Protein AF-R1ERJ3-F1 (afdb_monomer_lite)

Structure (mmCIF, N/CA/C/O backbone):
data_AF-R1ERJ3-F1
#
_entry.id   AF-R1ERJ3-F1
#
loop_
_atom_site.group_PDB
_atom_site.id
_atom_si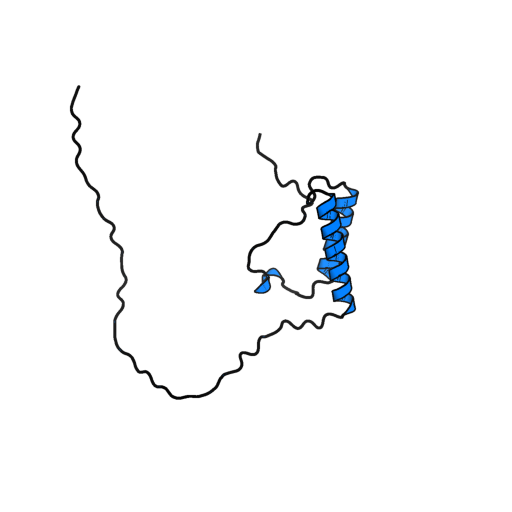te.type_symbol
_atom_site.label_atom_id
_atom_site.label_alt_id
_atom_site.label_comp_id
_atom_site.label_asym_id
_atom_site.label_entity_id
_atom_site.label_seq_id
_atom_site.pdbx_PDB_ins_code
_atom_site.Cartn_x
_atom_site.Cartn_y
_atom_site.Cartn_z
_atom_site.occupancy
_atom_site.B_iso_or_equiv
_atom_site.auth_seq_id
_atom_site.auth_comp_id
_atom_site.auth_asym_id
_atom_site.auth_atom_id
_atom_site.pdbx_PDB_model_num
ATOM 1 N N . MET A 1 1 ? -64.313 -27.089 -11.295 1.00 47.06 1 MET A N 1
ATOM 2 C CA . MET A 1 1 ? -63.741 -28.435 -11.473 1.00 47.06 1 MET A CA 1
ATOM 3 C C . MET A 1 1 ? -63.784 -28.687 -12.955 1.00 47.06 1 MET A C 1
ATOM 5 O O . MET A 1 1 ? -64.798 -29.157 -13.438 1.00 47.06 1 MET A O 1
ATOM 9 N N . GLU A 1 2 ? -62.765 -28.202 -13.655 1.00 42.88 2 GLU A N 1
ATOM 10 C CA . GLU A 1 2 ? -62.652 -28.282 -15.110 1.00 42.88 2 GLU A CA 1
ATOM 11 C C . GLU A 1 2 ? -61.165 -28.441 -15.441 1.00 42.88 2 GLU A C 1
ATOM 13 O O . GLU A 1 2 ? -60.299 -27.894 -14.754 1.00 42.88 2 GLU A O 1
ATOM 18 N N . ASP A 1 3 ? -60.931 -29.316 -16.405 1.00 43.25 3 ASP A N 1
ATOM 19 C CA . ASP A 1 3 ? -59.790 -30.200 -16.574 1.00 43.25 3 ASP A CA 1
ATOM 20 C C . ASP A 1 3 ? -58.428 -29.564 -16.879 1.00 43.25 3 ASP A C 1
ATOM 22 O O . ASP A 1 3 ? -58.279 -28.588 -17.612 1.00 43.25 3 ASP A O 1
ATOM 26 N N . VAL A 1 4 ? -57.404 -30.245 -16.360 1.00 47.03 4 VAL A N 1
ATOM 27 C CA . VAL A 1 4 ? -56.005 -30.147 -16.771 1.00 47.03 4 VAL A CA 1
ATOM 28 C C . VAL A 1 4 ? -55.866 -30.800 -18.147 1.00 47.03 4 VAL A C 1
ATOM 30 O O . VAL A 1 4 ? -56.091 -32.000 -18.285 1.00 47.03 4 VAL A O 1
ATOM 33 N N . SER A 1 5 ? -55.426 -30.042 -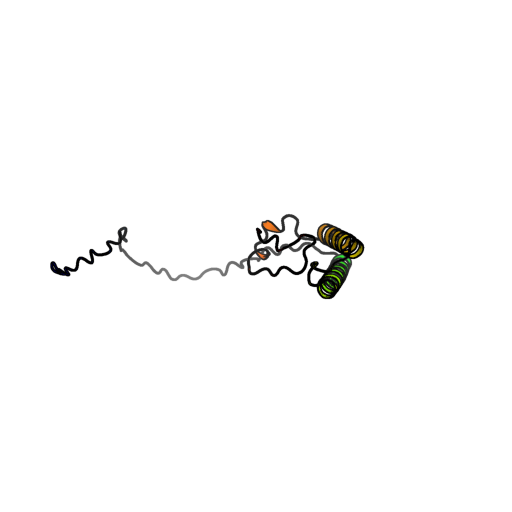19.153 1.00 51.56 5 SER A N 1
ATOM 34 C CA . SER A 1 5 ? -54.890 -30.606 -20.395 1.00 51.56 5 SER A CA 1
ATOM 35 C C . SER A 1 5 ? -53.456 -30.126 -20.585 1.00 51.56 5 SER A C 1
ATOM 37 O O . SER A 1 5 ? -53.180 -28.970 -20.901 1.00 51.56 5 SER A O 1
ATOM 39 N N . LEU A 1 6 ? -52.548 -31.054 -20.299 1.00 45.50 6 LEU A N 1
ATOM 40 C CA . LEU A 1 6 ? -51.114 -30.988 -20.507 1.00 45.50 6 LEU A CA 1
ATOM 41 C C . LEU A 1 6 ? -50.853 -31.270 -21.992 1.00 45.50 6 LEU A C 1
ATOM 43 O O . LEU A 1 6 ? -51.177 -32.351 -22.484 1.00 45.50 6 LEU A O 1
ATOM 47 N N . THR A 1 7 ? -50.292 -30.318 -22.729 1.00 53.84 7 THR A N 1
ATOM 48 C CA . THR A 1 7 ? -49.716 -30.610 -24.047 1.00 53.84 7 THR A CA 1
ATOM 49 C C . THR A 1 7 ? -48.441 -29.806 -24.233 1.00 53.84 7 THR A C 1
ATOM 51 O O . THR A 1 7 ? -48.457 -28.596 -24.449 1.00 53.84 7 THR A O 1
ATOM 54 N N . ASP A 1 8 ? -47.341 -30.543 -24.108 1.00 45.31 8 ASP A N 1
ATOM 55 C CA . ASP A 1 8 ? -46.004 -30.277 -24.613 1.00 45.31 8 ASP A CA 1
ATOM 56 C C . ASP A 1 8 ? -45.961 -29.408 -25.871 1.00 45.31 8 ASP A C 1
ATOM 58 O O . ASP A 1 8 ? -46.512 -29.755 -26.921 1.00 45.31 8 ASP A O 1
ATOM 62 N N . LYS A 1 9 ? -45.179 -28.328 -25.805 1.00 47.38 9 LYS A N 1
ATOM 63 C CA . LYS A 1 9 ? -44.540 -27.774 -26.999 1.00 47.38 9 LYS A CA 1
ATOM 64 C C . LYS A 1 9 ? -43.217 -27.096 -26.650 1.00 47.38 9 LYS A C 1
ATOM 66 O O . LYS A 1 9 ? -43.080 -25.879 -26.661 1.00 47.38 9 LYS A O 1
ATOM 71 N N . ILE A 1 10 ? -42.226 -27.931 -26.355 1.00 44.06 10 ILE A N 1
ATOM 72 C CA . ILE A 1 10 ? -4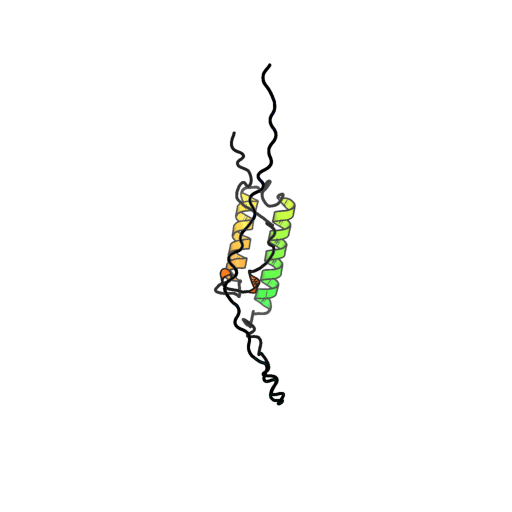0.806 -27.608 -26.520 1.00 44.06 10 ILE A CA 1
ATOM 73 C C . ILE A 1 10 ? -40.551 -27.358 -28.012 1.00 44.06 10 ILE A C 1
ATOM 75 O O . ILE A 1 10 ? -40.454 -28.292 -28.804 1.00 44.06 10 ILE A O 1
ATOM 79 N N . ALA A 1 11 ? -40.511 -26.087 -28.413 1.00 42.47 11 ALA A N 1
ATOM 80 C CA . ALA A 1 11 ? -40.081 -25.686 -29.747 1.00 42.47 11 ALA A CA 1
ATOM 81 C C . ALA A 1 11 ? -38.604 -25.289 -29.692 1.00 42.47 11 ALA A C 1
ATOM 83 O O . ALA A 1 11 ? -38.186 -24.447 -28.898 1.00 42.47 11 ALA A O 1
ATOM 84 N N . ALA A 1 12 ? -37.838 -25.999 -30.509 1.00 40.03 12 ALA A N 1
ATOM 85 C CA . ALA A 1 12 ? -36.401 -26.111 -30.484 1.00 40.03 12 ALA A CA 1
ATOM 86 C C . ALA A 1 12 ? -35.654 -24.842 -30.916 1.00 40.03 12 ALA A C 1
ATOM 88 O O . ALA A 1 12 ? -36.107 -24.061 -31.751 1.00 40.03 12 ALA A O 1
ATOM 89 N N . THR A 1 13 ? -34.457 -24.738 -30.344 1.00 42.03 13 THR A N 1
ATOM 90 C CA . THR A 1 13 ? -33.289 -24.000 -30.818 1.00 42.03 13 THR A CA 1
ATOM 91 C C . THR A 1 13 ? -33.078 -24.134 -32.331 1.00 42.03 13 THR A C 1
ATOM 93 O O . THR A 1 13 ? -33.101 -25.238 -32.875 1.00 42.03 13 THR A O 1
ATOM 96 N N . THR A 1 14 ? -32.821 -23.014 -33.006 1.00 46.19 14 THR A N 1
ATOM 97 C CA . THR A 1 14 ? -32.178 -23.007 -34.325 1.00 46.19 14 THR A CA 1
ATOM 98 C C . THR A 1 14 ? -31.052 -21.986 -34.316 1.00 46.19 14 THR A C 1
ATOM 100 O O . THR A 1 14 ? -31.250 -20.792 -34.543 1.00 46.19 14 THR A O 1
ATOM 103 N N . ASP A 1 15 ? -29.882 -22.526 -33.992 1.00 39.19 15 ASP A N 1
ATOM 104 C CA . ASP A 1 15 ? -28.539 -22.046 -34.280 1.00 39.19 15 ASP A CA 1
ATOM 105 C C . ASP A 1 15 ? -28.406 -21.673 -35.767 1.00 39.19 15 ASP A C 1
ATOM 107 O O . ASP A 1 15 ? -28.727 -22.461 -36.658 1.00 39.19 15 ASP A O 1
ATOM 111 N N . SER A 1 16 ? -27.984 -20.438 -36.041 1.00 41.06 16 SER A N 1
ATOM 112 C CA . SER A 1 16 ? -27.707 -19.969 -37.397 1.00 41.06 16 SER A CA 1
ATOM 113 C C . SER A 1 16 ? -26.203 -20.077 -37.644 1.00 41.06 16 SER A C 1
ATOM 115 O O . SER A 1 16 ? -25.459 -19.101 -37.539 1.00 41.06 16 SER A O 1
ATOM 117 N N . ALA A 1 17 ? -25.760 -21.299 -37.941 1.00 44.00 17 ALA A N 1
ATOM 118 C CA . ALA A 1 17 ? -24.411 -21.604 -38.391 1.00 44.00 17 ALA A CA 1
ATOM 119 C C . ALA A 1 17 ? -24.137 -20.926 -39.745 1.00 44.00 17 ALA A C 1
ATOM 121 O O . ALA A 1 17 ? -24.706 -21.284 -40.780 1.00 44.00 17 ALA A O 1
ATOM 122 N N . LYS A 1 18 ? -23.238 -19.936 -39.754 1.00 49.66 18 LYS A N 1
ATOM 123 C CA . LYS A 1 18 ? -22.657 -19.415 -40.994 1.00 49.66 18 LYS A CA 1
ATOM 124 C C . LYS A 1 18 ? -21.620 -20.407 -41.517 1.00 49.66 18 LYS A C 1
ATOM 126 O O . LYS A 1 18 ? -20.568 -20.595 -40.921 1.00 49.66 18 LYS A O 1
ATOM 131 N N . SER A 1 19 ? -21.993 -21.013 -42.640 1.00 38.34 19 SER A N 1
ATOM 132 C CA . SER A 1 19 ? -21.195 -21.654 -43.688 1.00 38.34 19 SER A CA 1
ATOM 133 C C . SER A 1 19 ? -19.670 -21.515 -43.550 1.00 38.34 19 SER A C 1
ATOM 135 O O . SER A 1 19 ? -19.103 -20.478 -43.890 1.00 38.34 19 SER A O 1
ATOM 137 N N . PHE A 1 20 ? -19.010 -22.597 -43.136 1.00 39.75 20 PHE A N 1
ATOM 138 C CA . PHE A 1 20 ? -17.590 -22.829 -43.392 1.00 39.75 20 PHE A CA 1
ATOM 139 C C . PHE A 1 20 ? -17.471 -23.562 -44.730 1.00 39.75 20 PHE A C 1
ATOM 141 O O . PHE A 1 20 ? -17.909 -24.704 -44.852 1.00 39.75 20 PHE A O 1
ATOM 148 N N . SER A 1 21 ? -16.928 -22.885 -45.742 1.00 48.88 21 SER A N 1
ATOM 149 C CA . SER A 1 21 ? -16.471 -23.547 -46.963 1.00 48.88 21 SER A CA 1
ATOM 150 C C . SER A 1 21 ? -15.074 -24.118 -46.728 1.00 48.88 21 SER A C 1
ATOM 152 O O . SER A 1 21 ? -14.145 -23.398 -46.372 1.00 48.88 21 SER A O 1
ATOM 154 N N . ASP A 1 22 ? -15.006 -25.430 -46.904 1.00 42.28 22 ASP A N 1
ATOM 155 C CA . ASP A 1 22 ? -13.853 -26.319 -46.999 1.00 42.28 22 ASP A CA 1
ATOM 156 C C . ASP A 1 22 ? -13.123 -26.119 -48.341 1.00 42.28 22 ASP A C 1
ATOM 158 O O . ASP A 1 22 ? -13.817 -26.026 -49.351 1.00 42.28 22 ASP A O 1
ATOM 162 N N . GLU A 1 23 ? -11.783 -25.982 -48.338 1.00 46.78 23 GLU A N 1
ATOM 163 C CA . GLU A 1 23 ? -10.801 -26.698 -49.202 1.00 46.78 23 GLU A CA 1
ATOM 164 C C . GLU A 1 23 ? -9.358 -26.114 -49.061 1.00 46.78 23 GLU A C 1
ATOM 166 O O . GLU A 1 23 ? -9.195 -25.015 -48.528 1.00 46.78 23 GLU A O 1
ATOM 171 N N . PRO A 1 24 ? -8.277 -26.802 -49.499 1.00 47.97 24 PRO A N 1
ATOM 172 C CA . PRO A 1 24 ? -7.547 -27.796 -48.721 1.00 47.97 24 PRO A CA 1
ATOM 173 C C . PRO A 1 24 ? -6.099 -27.384 -48.379 1.00 47.97 24 PRO A C 1
ATOM 175 O O . PRO A 1 24 ? -5.513 -26.448 -48.921 1.00 47.97 24 PRO A O 1
ATOM 178 N N . ALA A 1 25 ? -5.513 -28.166 -47.473 1.00 51.12 25 ALA A N 1
ATOM 179 C CA . ALA A 1 25 ? -4.149 -28.067 -46.977 1.00 51.12 25 ALA A CA 1
ATOM 180 C C . ALA A 1 25 ? -3.067 -28.086 -48.075 1.00 51.12 25 ALA A C 1
ATOM 182 O O . ALA A 1 25 ? -2.946 -29.051 -48.829 1.00 51.12 25 ALA A O 1
ATOM 183 N N . VAL A 1 26 ? -2.184 -27.086 -48.037 1.00 50.19 26 VAL A N 1
ATOM 184 C CA . VAL A 1 26 ? -0.796 -27.209 -48.497 1.00 50.19 26 VAL A CA 1
ATOM 185 C C . VAL A 1 26 ? 0.121 -26.947 -47.303 1.00 50.19 26 VAL A C 1
ATOM 187 O O . VAL A 1 26 ? 0.344 -25.815 -46.885 1.00 50.19 26 VAL A O 1
ATOM 190 N N . ILE A 1 27 ? 0.589 -28.035 -46.694 1.00 51.25 27 ILE A N 1
ATOM 191 C CA . ILE A 1 27 ? 1.694 -28.020 -45.737 1.00 51.25 27 ILE A CA 1
ATOM 192 C C . ILE A 1 27 ? 3.000 -27.978 -46.529 1.00 51.25 27 ILE A C 1
ATOM 194 O O . ILE A 1 27 ? 3.553 -29.020 -46.871 1.00 51.25 27 ILE A O 1
ATOM 198 N N . ASP A 1 28 ? 3.485 -26.779 -46.839 1.00 45.69 28 ASP A N 1
ATOM 199 C CA . ASP A 1 28 ? 4.875 -26.624 -47.259 1.00 45.69 28 ASP A CA 1
ATOM 200 C C . ASP A 1 28 ? 5.727 -26.458 -45.998 1.00 45.69 28 ASP A C 1
ATOM 202 O O . ASP A 1 28 ? 5.743 -25.418 -45.336 1.00 45.69 28 ASP A O 1
ATOM 206 N N . ALA A 1 29 ? 6.324 -27.574 -45.591 1.00 51.91 29 ALA A N 1
ATOM 207 C CA . ALA A 1 29 ? 7.342 -27.620 -44.568 1.00 51.91 29 ALA A CA 1
ATOM 208 C C . ALA A 1 29 ? 8.667 -27.209 -45.211 1.00 51.91 29 ALA A C 1
ATOM 210 O O . ALA A 1 29 ? 9.361 -28.056 -45.767 1.00 51.91 29 ALA A O 1
ATOM 211 N N . ASP A 1 30 ? 9.034 -25.936 -45.082 1.00 44.81 30 ASP A N 1
ATOM 212 C CA . ASP A 1 30 ? 10.430 -25.543 -45.211 1.00 44.81 30 ASP A CA 1
ATOM 213 C C . ASP A 1 30 ? 10.840 -24.595 -44.087 1.00 44.81 30 ASP A C 1
ATOM 215 O O . ASP A 1 30 ? 10.157 -23.640 -43.711 1.00 44.81 30 ASP A O 1
ATOM 219 N N . ALA A 1 31 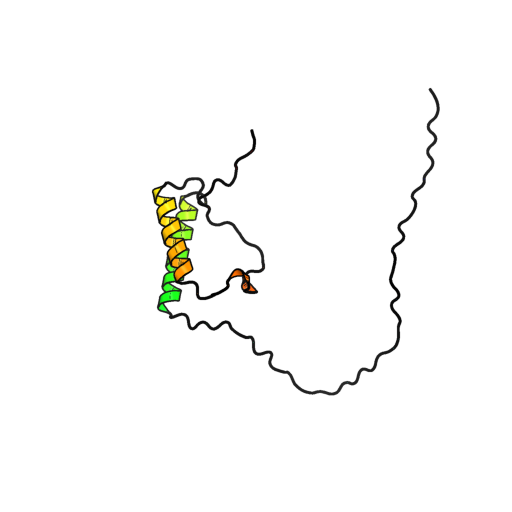? 11.954 -24.968 -43.481 1.00 49.06 31 ALA A N 1
ATOM 220 C CA . ALA A 1 31 ? 12.522 -24.377 -42.299 1.00 49.06 31 ALA A CA 1
ATOM 221 C C . ALA A 1 31 ? 13.151 -23.020 -42.615 1.00 49.06 31 ALA A C 1
ATOM 223 O O . ALA A 1 31 ? 14.085 -22.961 -43.404 1.00 49.06 31 ALA A O 1
ATOM 224 N N . ALA A 1 32 ? 12.768 -21.962 -41.900 1.00 42.00 32 ALA A N 1
ATOM 225 C CA . ALA A 1 32 ? 13.696 -20.871 -41.613 1.00 42.00 32 ALA A CA 1
ATOM 226 C C . ALA A 1 32 ? 13.186 -19.935 -40.514 1.00 42.00 32 ALA A C 1
ATOM 228 O O . ALA A 1 32 ? 12.127 -19.328 -40.613 1.00 42.00 32 ALA A O 1
ATOM 229 N N . THR A 1 33 ? 14.075 -19.737 -39.544 1.00 44.03 33 THR A N 1
ATOM 230 C CA . THR A 1 33 ? 14.164 -18.589 -38.645 1.00 44.03 33 THR A CA 1
ATOM 231 C C . THR A 1 33 ? 13.175 -18.553 -37.477 1.00 44.03 33 THR A C 1
ATOM 233 O O . THR A 1 33 ? 12.048 -18.072 -37.538 1.00 44.03 33 THR A O 1
ATOM 236 N N . VAL A 1 34 ? 13.690 -19.002 -36.332 1.00 50.09 34 VAL A N 1
ATOM 237 C CA . VAL A 1 34 ? 13.337 -18.436 -35.032 1.00 50.09 34 VAL A CA 1
ATOM 238 C C . VAL A 1 34 ? 13.671 -16.944 -35.082 1.00 50.09 34 VAL A C 1
ATOM 240 O O . VAL A 1 34 ? 14.813 -16.533 -34.895 1.00 50.09 34 VAL A O 1
ATOM 243 N N . ALA A 1 35 ? 12.688 -16.124 -35.445 1.00 45.84 35 ALA A N 1
ATOM 244 C CA . ALA A 1 35 ? 12.744 -14.710 -35.138 1.00 45.84 35 ALA A CA 1
ATOM 245 C C . ALA A 1 35 ? 12.574 -14.614 -33.624 1.00 45.84 35 ALA A C 1
ATOM 247 O O . ALA A 1 35 ? 11.486 -14.831 -33.091 1.00 45.84 35 ALA A O 1
ATOM 248 N N . ASP A 1 36 ? 13.703 -14.402 -32.958 1.00 52.72 36 ASP A N 1
ATOM 249 C CA . ASP A 1 36 ? 13.805 -13.948 -31.583 1.00 52.72 36 ASP A CA 1
ATOM 250 C C . ASP A 1 36 ? 12.767 -12.832 -31.386 1.00 52.72 36 ASP A C 1
ATOM 252 O O . ASP A 1 36 ? 12.901 -11.731 -31.924 1.00 52.72 36 ASP A O 1
ATOM 256 N N . VAL A 1 37 ? 11.655 -13.151 -30.716 1.00 49.66 37 VAL A N 1
ATOM 257 C CA . VAL A 1 37 ? 10.731 -12.130 -30.228 1.00 49.66 37 VAL A CA 1
ATOM 258 C C . VAL A 1 37 ? 11.464 -11.482 -29.074 1.00 49.66 37 VAL A C 1
ATOM 260 O O . VAL A 1 37 ? 11.385 -11.918 -27.924 1.00 49.66 37 VAL A O 1
ATOM 263 N N . GLU A 1 38 ? 12.235 -10.461 -29.427 1.00 49.06 38 GLU A N 1
ATOM 264 C CA . GLU A 1 38 ? 12.795 -9.515 -28.492 1.00 49.06 38 GLU A CA 1
ATOM 265 C C . GLU A 1 38 ? 11.612 -8.928 -27.715 1.00 49.06 38 GLU A C 1
ATOM 267 O O . GLU A 1 38 ? 10.815 -8.133 -28.215 1.00 49.06 38 GLU A O 1
ATOM 272 N N . LYS A 1 39 ? 11.441 -9.419 -26.488 1.00 52.38 39 LYS A N 1
ATOM 273 C CA . LYS A 1 39 ? 10.577 -8.829 -25.474 1.00 52.38 39 LYS A CA 1
ATOM 274 C C . LYS A 1 39 ? 10.952 -7.346 -25.393 1.00 52.38 39 LYS A C 1
ATOM 276 O O . LYS A 1 39 ? 12.071 -7.071 -24.954 1.00 52.38 39 LYS A O 1
ATOM 281 N N . PRO A 1 40 ? 10.068 -6.383 -25.720 1.00 47.47 40 PRO A N 1
ATOM 282 C CA . PRO A 1 40 ? 10.337 -5.011 -25.353 1.00 47.47 40 PRO A CA 1
ATOM 283 C C . PRO A 1 40 ? 10.108 -4.949 -23.846 1.00 47.47 40 PRO A C 1
ATOM 285 O O . PRO A 1 40 ? 8.996 -4.779 -23.349 1.00 47.47 40 PRO A O 1
ATOM 288 N N . GLY A 1 41 ? 11.182 -5.199 -23.100 1.00 43.09 41 GLY A N 1
ATOM 289 C CA . GLY A 1 41 ? 11.263 -4.793 -21.718 1.00 43.09 41 GLY A CA 1
ATOM 290 C C . GLY A 1 41 ? 11.016 -3.294 -21.694 1.00 43.09 41 GLY A C 1
ATOM 291 O O . GLY A 1 41 ? 11.749 -2.530 -22.321 1.00 43.09 41 GLY A O 1
ATOM 292 N N . ALA A 1 42 ? 9.988 -2.872 -20.965 1.00 51.66 42 ALA A N 1
ATOM 293 C CA . ALA A 1 42 ? 9.954 -1.539 -20.394 1.00 51.66 42 ALA A CA 1
ATOM 294 C C . ALA A 1 42 ? 11.111 -1.456 -19.385 1.00 51.66 42 ALA A C 1
ATOM 296 O O . ALA A 1 42 ? 10.925 -1.551 -18.177 1.00 51.66 42 ALA A O 1
ATOM 297 N N . THR A 1 43 ? 12.339 -1.384 -19.892 1.00 46.03 43 THR A N 1
ATOM 298 C CA . THR A 1 43 ? 13.537 -1.190 -19.091 1.00 46.03 43 THR A CA 1
ATOM 299 C C . THR A 1 43 ? 13.622 0.303 -18.823 1.00 46.03 43 THR A C 1
ATOM 301 O O . THR A 1 43 ? 14.414 1.021 -19.427 1.00 46.03 43 THR A O 1
ATOM 304 N N . SER A 1 44 ? 12.767 0.804 -17.932 1.00 57.88 44 SER A N 1
ATOM 305 C CA . SER A 1 44 ? 13.142 2.003 -17.200 1.00 57.88 44 SER A CA 1
ATOM 306 C C . SER A 1 44 ? 14.339 1.596 -16.351 1.00 57.88 44 SER A C 1
ATOM 308 O O . SER A 1 44 ? 14.225 0.702 -15.509 1.00 57.88 44 SER A O 1
ATOM 310 N N . VAL A 1 45 ? 15.492 2.203 -16.601 1.00 53.81 45 VAL A N 1
ATOM 311 C CA . VAL A 1 45 ? 16.633 2.142 -15.689 1.00 53.81 45 VAL A CA 1
ATOM 312 C C . VAL A 1 45 ? 16.173 2.822 -14.400 1.00 53.81 45 VAL A C 1
ATOM 314 O O . VAL A 1 45 ? 16.288 4.034 -14.257 1.00 53.81 45 VAL A O 1
ATOM 317 N N . GLY A 1 46 ? 15.523 2.063 -13.518 1.00 57.59 46 GLY A N 1
ATOM 318 C CA . GLY A 1 46 ? 15.234 2.507 -12.169 1.00 57.59 46 GLY A CA 1
ATOM 319 C C . GLY A 1 46 ? 16.574 2.654 -11.477 1.00 57.59 46 GLY A C 1
ATOM 320 O O . GLY A 1 46 ? 17.337 1.688 -11.419 1.00 57.59 46 GLY A O 1
ATOM 321 N N . ASP A 1 47 ? 16.886 3.860 -11.014 1.00 65.94 47 ASP A N 1
ATOM 322 C CA . ASP A 1 47 ? 17.990 4.031 -10.083 1.00 65.94 47 ASP A CA 1
ATOM 323 C C . ASP A 1 47 ? 17.769 3.052 -8.923 1.00 65.94 47 ASP A C 1
ATOM 325 O O . ASP A 1 47 ? 16.657 2.953 -8.394 1.00 65.94 47 ASP A O 1
ATOM 329 N N . SER A 1 48 ? 18.791 2.270 -8.568 1.00 76.00 48 SER A N 1
ATOM 330 C CA . SER A 1 48 ? 18.645 1.236 -7.536 1.00 76.00 48 SER A CA 1
ATOM 331 C C . SER A 1 48 ? 18.163 1.824 -6.202 1.00 76.00 48 SER A C 1
ATOM 333 O O . SER A 1 48 ? 17.491 1.129 -5.442 1.00 76.00 48 SER A O 1
ATOM 335 N N . GLY A 1 49 ? 18.428 3.113 -5.948 1.00 86.06 49 GLY A N 1
ATOM 336 C CA . GLY A 1 49 ? 17.900 3.831 -4.792 1.00 86.06 49 GLY A CA 1
ATOM 337 C C . GLY A 1 49 ? 16.387 4.060 -4.844 1.00 86.06 49 GLY A C 1
ATOM 338 O O . GLY A 1 49 ? 15.714 3.925 -3.822 1.00 86.06 49 GLY A O 1
ATOM 339 N N . ASP A 1 50 ? 15.818 4.341 -6.018 1.00 91.12 50 ASP A N 1
ATOM 340 C CA . ASP A 1 50 ? 14.371 4.535 -6.174 1.00 91.12 50 ASP A CA 1
ATOM 341 C C . ASP A 1 50 ? 13.598 3.225 -5.989 1.00 91.12 50 ASP A C 1
ATOM 343 O O . ASP A 1 50 ? 12.477 3.226 -5.478 1.00 91.12 50 ASP A O 1
ATOM 347 N N . GLU A 1 51 ? 14.184 2.092 -6.381 1.00 92.25 51 GLU A N 1
ATOM 348 C CA . GLU A 1 51 ? 13.579 0.775 -6.167 1.00 92.25 51 GLU A CA 1
ATOM 349 C C . GLU A 1 51 ? 13.522 0.395 -4.688 1.00 92.25 51 GLU A C 1
ATOM 351 O O . GLU A 1 51 ? 12.456 0.018 -4.194 1.00 92.25 51 GLU A O 1
ATOM 356 N N . GLU A 1 52 ? 14.627 0.571 -3.964 1.00 94.38 52 GLU A N 1
ATOM 357 C CA . GLU A 1 52 ? 14.675 0.331 -2.522 1.00 94.38 52 GLU A CA 1
ATOM 358 C C . GLU A 1 52 ? 13.719 1.268 -1.770 1.00 94.38 52 GLU A C 1
ATOM 360 O O . GLU A 1 52 ? 12.965 0.835 -0.893 1.00 94.38 52 GLU A O 1
ATOM 365 N N . ARG A 1 53 ? 13.656 2.542 -2.177 1.00 95.62 53 ARG A N 1
ATOM 366 C CA . ARG A 1 53 ? 12.720 3.510 -1.601 1.00 95.62 53 ARG A CA 1
ATOM 367 C C . ARG A 1 53 ? 11.260 3.148 -1.875 1.00 95.62 53 ARG A C 1
ATOM 369 O O . ARG A 1 53 ? 10.447 3.223 -0.955 1.00 95.62 53 ARG A O 1
ATOM 376 N N . ARG A 1 54 ? 10.910 2.718 -3.095 1.00 95.62 54 ARG A N 1
ATOM 377 C CA . ARG A 1 54 ? 9.559 2.206 -3.398 1.00 95.62 54 ARG A CA 1
ATOM 378 C C . ARG A 1 54 ? 9.209 1.013 -2.516 1.00 95.62 54 ARG A C 1
ATOM 380 O O . ARG A 1 54 ? 8.109 0.975 -1.974 1.00 95.62 54 ARG A O 1
ATOM 387 N N . ALA A 1 55 ? 10.124 0.059 -2.349 1.00 95.94 55 ALA A N 1
ATOM 388 C CA . ALA A 1 55 ? 9.885 -1.123 -1.523 1.00 95.94 55 ALA A CA 1
ATOM 389 C C . ALA A 1 55 ? 9.620 -0.760 -0.050 1.00 95.94 55 ALA A C 1
ATOM 391 O O . ALA A 1 55 ? 8.704 -1.313 0.567 1.00 95.94 55 ALA A O 1
ATOM 392 N N . ALA A 1 56 ? 10.365 0.207 0.495 1.00 97.50 56 ALA A N 1
ATOM 393 C CA . ALA A 1 56 ? 10.134 0.728 1.841 1.00 97.50 56 ALA A CA 1
ATOM 394 C C . ALA A 1 56 ? 8.750 1.393 1.968 1.00 97.50 56 ALA A C 1
ATOM 396 O O . ALA A 1 56 ? 7.973 1.028 2.847 1.00 97.50 56 ALA A O 1
ATOM 397 N N . LEU A 1 57 ? 8.393 2.281 1.035 1.00 97.62 57 LEU A N 1
ATOM 398 C CA . LEU A 1 57 ? 7.096 2.970 1.033 1.00 97.62 57 LEU A CA 1
ATOM 399 C C . LEU A 1 57 ? 5.905 2.005 0.892 1.00 97.62 57 LEU A C 1
ATOM 401 O O . LEU A 1 57 ? 4.884 2.187 1.555 1.00 97.62 57 LEU A O 1
ATOM 405 N N . ILE A 1 58 ? 6.028 0.958 0.063 1.00 96.50 58 ILE A N 1
ATOM 406 C CA . ILE A 1 58 ? 5.014 -0.107 -0.044 1.00 96.50 58 ILE A CA 1
ATOM 407 C C . ILE A 1 58 ? 4.865 -0.822 1.301 1.00 96.50 58 ILE A C 1
ATOM 409 O O . ILE A 1 58 ? 3.745 -1.056 1.752 1.00 96.50 58 ILE A O 1
ATOM 413 N N . THR A 1 59 ? 5.980 -1.153 1.952 1.00 97.88 59 THR A N 1
ATOM 414 C CA . THR A 1 59 ? 5.972 -1.834 3.253 1.00 97.88 59 THR A CA 1
ATOM 415 C C . THR A 1 59 ? 5.278 -0.986 4.319 1.00 97.88 59 THR A C 1
ATOM 417 O O . THR A 1 59 ? 4.429 -1.501 5.047 1.00 97.88 59 THR A O 1
ATOM 420 N N . ASP A 1 60 ? 5.563 0.315 4.364 1.00 97.81 60 ASP A N 1
ATOM 421 C CA . ASP A 1 60 ? 4.933 1.249 5.300 1.00 97.81 60 ASP A CA 1
ATOM 422 C C . ASP A 1 60 ? 3.425 1.386 5.045 1.00 97.81 60 ASP A C 1
ATOM 424 O O . ASP A 1 60 ? 2.625 1.351 5.985 1.00 97.81 60 ASP A O 1
ATOM 428 N N . LEU A 1 61 ? 3.009 1.471 3.775 1.00 97.00 61 LEU A N 1
ATOM 429 C CA . LEU A 1 61 ? 1.593 1.524 3.408 1.00 97.00 61 LEU A CA 1
ATOM 430 C C . LEU A 1 61 ? 0.862 0.230 3.795 1.00 97.00 61 LEU A C 1
ATOM 432 O O . LEU A 1 61 ? -0.248 0.287 4.326 1.00 97.00 61 LEU A O 1
ATOM 436 N N . LEU A 1 62 ? 1.485 -0.933 3.577 1.00 97.25 62 LEU A N 1
ATOM 437 C CA . LEU A 1 62 ? 0.937 -2.232 3.977 1.00 97.25 62 LEU A CA 1
ATOM 438 C C . LEU A 1 62 ? 0.823 -2.364 5.500 1.00 97.25 62 LEU A C 1
ATOM 440 O O . LEU A 1 62 ? -0.180 -2.879 5.994 1.00 97.25 62 LEU A O 1
ATOM 444 N N . ALA A 1 63 ? 1.810 -1.874 6.252 1.00 97.31 63 ALA A N 1
ATOM 445 C CA . ALA A 1 63 ? 1.769 -1.865 7.711 1.00 97.31 63 ALA A CA 1
ATOM 446 C C . ALA A 1 63 ? 0.637 -0.969 8.239 1.00 97.31 63 ALA A C 1
ATOM 448 O O . ALA A 1 63 ? -0.127 -1.384 9.115 1.00 97.31 63 ALA A O 1
ATOM 449 N N . LEU A 1 64 ? 0.477 0.227 7.663 1.00 96.56 64 LEU A N 1
ATOM 450 C CA . LEU A 1 64 ? -0.624 1.135 7.985 1.00 96.56 64 LEU A CA 1
ATOM 451 C C . LEU A 1 64 ? -1.980 0.502 7.652 1.00 96.56 64 LEU A C 1
ATOM 453 O O . LEU A 1 64 ? -2.911 0.559 8.459 1.00 96.56 64 LEU A O 1
ATOM 457 N N . ALA A 1 65 ? -2.097 -0.155 6.498 1.00 95.44 65 ALA A N 1
ATOM 458 C CA . ALA A 1 65 ? -3.312 -0.856 6.098 1.00 95.44 65 ALA A CA 1
ATOM 459 C C . ALA A 1 65 ? -3.664 -2.006 7.054 1.00 95.44 65 ALA A C 1
ATOM 461 O O . ALA A 1 65 ? -4.822 -2.142 7.454 1.00 95.44 65 ALA A O 1
ATOM 462 N N . ALA A 1 66 ? -2.674 -2.797 7.477 1.00 95.38 66 ALA A N 1
ATOM 463 C CA . ALA A 1 66 ? -2.868 -3.869 8.448 1.00 95.38 66 ALA A CA 1
ATOM 464 C C . ALA A 1 66 ? -3.324 -3.334 9.817 1.00 95.38 66 ALA A C 1
ATOM 466 O O . ALA A 1 66 ? -4.219 -3.911 10.433 1.00 95.38 66 ALA A O 1
ATOM 467 N N . GLY A 1 67 ? -2.753 -2.213 10.271 1.00 94.88 67 GLY A N 1
ATOM 468 C CA . GLY A 1 67 ? -3.115 -1.577 11.541 1.00 94.88 67 GLY A CA 1
ATOM 469 C C . GLY A 1 67 ? -4.483 -0.887 11.543 1.00 94.88 67 GLY A C 1
ATOM 470 O O . GLY A 1 67 ? -5.084 -0.730 12.601 1.00 94.88 67 GLY A O 1
ATOM 471 N N . SER A 1 68 ? -4.993 -0.503 10.371 1.00 93.62 68 SER A N 1
ATOM 472 C CA . SER A 1 68 ? -6.233 0.272 10.215 1.00 93.62 68 SER A CA 1
ATOM 473 C C . SER A 1 68 ? -7.410 -0.525 9.644 1.00 93.62 68 SER A C 1
ATOM 475 O O . SER A 1 68 ? -8.391 0.074 9.204 1.00 93.62 68 SER A O 1
ATOM 477 N N . CYS A 1 69 ? -7.335 -1.860 9.611 1.00 91.44 69 CYS A N 1
ATOM 478 C CA . CYS A 1 69 ? -8.344 -2.713 8.967 1.00 91.44 69 CYS A CA 1
ATOM 479 C C . CYS A 1 69 ? -8.627 -2.278 7.515 1.00 91.44 69 CYS A C 1
ATOM 481 O O . CYS A 1 69 ? -9.771 -2.053 7.132 1.00 91.44 69 CYS A O 1
ATOM 483 N N . ARG A 1 70 ? -7.569 -2.118 6.707 1.00 91.81 70 ARG A N 1
ATOM 484 C CA . ARG A 1 70 ? -7.636 -1.642 5.309 1.00 91.81 70 ARG A CA 1
ATOM 485 C C . ARG A 1 70 ? -8.207 -0.224 5.159 1.00 91.81 70 ARG A C 1
ATOM 487 O O . ARG A 1 70 ? -8.712 0.127 4.095 1.00 91.81 70 ARG A O 1
ATOM 494 N N . GLY A 1 71 ? -8.104 0.589 6.207 1.00 92.31 71 GLY A N 1
ATOM 495 C CA . GLY A 1 71 ? -8.593 1.965 6.243 1.00 92.31 71 GLY A CA 1
ATOM 496 C C . GLY A 1 71 ? -9.956 2.149 6.916 1.00 92.31 71 GLY A C 1
ATOM 497 O O . GLY A 1 71 ? -10.349 3.284 7.165 1.00 92.31 71 GLY A O 1
ATOM 498 N N . GLU A 1 72 ? -10.654 1.071 7.293 1.00 91.12 72 GLU A N 1
ATOM 499 C CA . GLU A 1 72 ? -11.938 1.157 8.007 1.00 91.12 72 GLU A CA 1
ATOM 500 C C . GLU A 1 72 ? -11.805 1.842 9.377 1.00 91.12 72 GLU A C 1
ATOM 502 O O . GLU A 1 72 ? -12.645 2.656 9.757 1.00 91.12 72 GLU A O 1
ATOM 507 N N . ALA A 1 73 ? -10.733 1.528 10.105 1.00 91.25 73 ALA A N 1
ATOM 508 C CA . ALA A 1 73 ? -10.443 2.056 11.436 1.00 91.25 73 ALA A CA 1
ATOM 509 C C . ALA A 1 73 ? -9.341 3.134 11.425 1.00 91.25 73 ALA A C 1
ATOM 511 O O . ALA A 1 73 ? -8.795 3.464 12.478 1.00 91.25 73 ALA A O 1
ATOM 512 N N . ALA A 1 74 ? -8.983 3.667 10.250 1.00 93.56 74 ALA A N 1
ATOM 513 C CA . ALA A 1 74 ? -7.943 4.683 10.120 1.00 93.56 74 ALA A CA 1
ATOM 514 C C . ALA A 1 74 ? -8.362 6.008 10.775 1.00 93.56 74 ALA A C 1
ATOM 516 O O . ALA A 1 74 ? -9.445 6.539 10.525 1.00 93.56 74 ALA A O 1
ATOM 517 N N . SER A 1 75 ? -7.467 6.581 11.578 1.00 94.62 75 SER A N 1
ATOM 518 C CA . SER A 1 75 ? -7.607 7.949 12.076 1.00 94.62 75 SER A CA 1
ATOM 519 C C . SER A 1 75 ? -7.335 8.978 10.972 1.00 94.62 75 SER A C 1
ATOM 521 O O . SER A 1 75 ? -6.725 8.672 9.948 1.00 94.62 75 SER A O 1
ATOM 523 N N . GLU A 1 76 ? -7.707 10.244 11.187 1.00 94.75 76 GLU A N 1
ATOM 524 C CA . GLU A 1 76 ? -7.385 11.323 10.237 1.00 94.75 76 GLU A CA 1
ATOM 525 C C . GLU A 1 76 ? -5.873 11.446 9.969 1.00 94.75 76 GLU A C 1
ATOM 527 O O . GLU A 1 76 ? -5.456 11.728 8.842 1.00 94.75 76 GLU A O 1
ATOM 532 N N . SER A 1 77 ? -5.041 11.200 10.987 1.00 96.19 77 SER A N 1
ATOM 533 C CA . SER A 1 77 ? -3.584 11.153 10.840 1.00 96.19 77 SER A CA 1
ATOM 534 C C . SER A 1 77 ? -3.114 9.974 9.993 1.00 96.19 77 SER A C 1
ATOM 536 O O . SER A 1 77 ? -2.197 10.150 9.189 1.00 96.19 77 SER A O 1
ATOM 538 N N . ASP A 1 78 ? -3.749 8.808 10.118 1.00 95.56 78 ASP A N 1
ATOM 539 C CA . ASP A 1 78 ? -3.418 7.636 9.301 1.00 95.56 78 ASP A CA 1
ATOM 540 C C . ASP A 1 78 ? -3.790 7.890 7.841 1.00 95.56 78 ASP A C 1
ATOM 542 O O . ASP A 1 78 ? -2.977 7.656 6.952 1.00 95.56 78 ASP A O 1
ATOM 546 N N . LEU A 1 79 ? -4.966 8.473 7.583 1.00 95.56 79 LEU A N 1
ATOM 547 C CA . LEU A 1 79 ? -5.390 8.844 6.230 1.00 95.56 79 LEU A CA 1
ATOM 548 C C . LEU A 1 79 ? -4.433 9.856 5.590 1.00 95.56 79 LEU A C 1
ATOM 550 O O . LEU A 1 79 ? -4.071 9.729 4.420 1.00 95.56 79 LEU A O 1
ATOM 554 N N . LYS A 1 80 ? -3.990 10.861 6.355 1.00 96.62 80 LYS A N 1
ATOM 555 C CA . LYS A 1 80 ? -3.002 11.835 5.878 1.00 96.62 80 LYS A CA 1
ATOM 556 C C . LYS A 1 80 ? -1.663 11.167 5.556 1.00 96.62 80 LYS A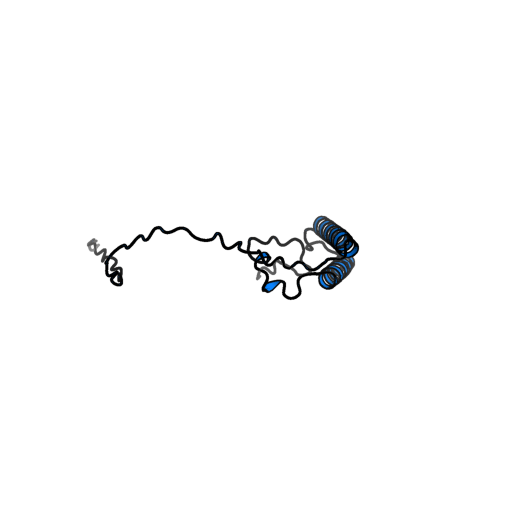 C 1
ATOM 558 O O . LYS A 1 80 ? -1.058 11.493 4.536 1.00 96.62 80 LYS A O 1
ATOM 563 N N . SER A 1 81 ? -1.223 10.243 6.405 1.00 96.62 81 SER A N 1
ATOM 564 C CA . SER A 1 81 ? 0.026 9.501 6.213 1.00 96.62 81 SER A CA 1
ATOM 565 C C . SER A 1 81 ? -0.059 8.596 4.985 1.00 96.62 81 SER A C 1
ATOM 567 O O . SER A 1 81 ? 0.812 8.661 4.125 1.00 96.62 81 SER A O 1
ATOM 569 N N . ALA A 1 82 ? -1.153 7.847 4.832 1.00 96.25 82 ALA A N 1
ATOM 570 C CA . ALA A 1 82 ? -1.409 7.002 3.670 1.00 96.25 82 ALA A CA 1
ATOM 571 C C . ALA A 1 82 ? -1.400 7.801 2.360 1.00 96.25 82 ALA A C 1
ATOM 573 O O . ALA A 1 82 ? -0.736 7.407 1.407 1.00 96.25 82 ALA A O 1
ATOM 574 N N . ARG A 1 83 ? -2.060 8.967 2.321 1.00 96.06 83 ARG A N 1
ATOM 575 C CA . ARG A 1 83 ? -2.035 9.856 1.145 1.00 96.06 83 ARG A CA 1
ATOM 576 C C . ARG A 1 83 ? -0.627 10.348 0.810 1.00 96.06 83 ARG A C 1
ATOM 578 O O . ARG A 1 83 ? -0.291 10.438 -0.365 1.00 96.06 83 ARG A O 1
ATOM 585 N N . SER A 1 84 ? 0.193 10.648 1.820 1.00 97.50 84 SER A N 1
ATOM 586 C CA . SER A 1 84 ? 1.595 11.031 1.607 1.00 97.50 84 SER A CA 1
ATOM 587 C C . SER A 1 84 ? 2.407 9.878 1.016 1.00 97.50 84 SER A C 1
ATOM 589 O O . SER A 1 84 ? 3.109 10.077 0.030 1.00 97.50 84 SER A O 1
ATOM 591 N N . LEU A 1 85 ? 2.265 8.671 1.574 1.00 97.12 85 LEU A N 1
ATOM 592 C CA . LEU A 1 85 ? 2.944 7.468 1.083 1.00 97.12 85 LEU A CA 1
ATOM 593 C C . LEU A 1 85 ? 2.564 7.160 -0.372 1.00 97.12 85 LEU A C 1
ATOM 595 O O . LEU A 1 85 ? 3.438 6.902 -1.194 1.00 97.12 85 LEU A O 1
ATOM 599 N N . VAL A 1 86 ? 1.271 7.232 -0.706 1.00 95.38 86 VAL A N 1
ATOM 600 C CA . VAL A 1 86 ? 0.780 7.010 -2.076 1.00 95.38 86 VAL A CA 1
ATOM 601 C C . VAL A 1 86 ? 1.328 8.062 -3.040 1.00 95.38 86 VAL A C 1
ATOM 603 O O . VAL A 1 86 ? 1.824 7.694 -4.098 1.00 95.38 86 VAL A O 1
ATOM 606 N N . ALA A 1 87 ? 1.332 9.344 -2.665 1.00 95.94 87 ALA A N 1
ATOM 607 C CA . ALA A 1 87 ? 1.888 10.402 -3.510 1.00 95.94 87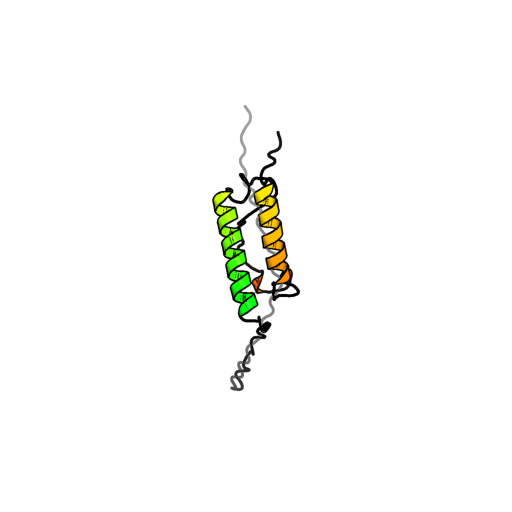 ALA A CA 1
ATOM 608 C C . ALA A 1 87 ? 3.393 10.206 -3.792 1.00 95.94 87 ALA A C 1
ATOM 610 O O . ALA A 1 87 ? 3.859 10.458 -4.904 1.00 95.94 87 ALA A O 1
ATOM 611 N N . GLU A 1 88 ? 4.164 9.730 -2.809 1.00 96.31 88 GLU A N 1
ATOM 612 C CA . GLU A 1 88 ? 5.576 9.388 -3.019 1.00 96.31 88 GLU A CA 1
ATOM 613 C C . GLU A 1 88 ? 5.748 8.159 -3.925 1.00 96.31 88 GLU A C 1
ATOM 615 O O . GLU A 1 88 ? 6.627 8.155 -4.788 1.00 96.31 88 GLU A O 1
ATOM 620 N N . LEU A 1 89 ? 4.897 7.138 -3.783 1.00 94.88 89 LEU A N 1
ATOM 621 C CA . LEU A 1 89 ? 4.903 5.965 -4.663 1.00 94.88 89 LEU A CA 1
ATOM 622 C C . LEU A 1 89 ? 4.568 6.323 -6.113 1.00 94.88 89 LEU A C 1
ATOM 624 O O . LEU A 1 89 ? 5.210 5.810 -7.028 1.00 94.88 89 LEU A O 1
ATOM 628 N N . GLU A 1 90 ? 3.602 7.216 -6.324 1.00 93.00 90 GLU A N 1
ATOM 629 C CA . GLU A 1 90 ? 3.241 7.731 -7.647 1.00 93.00 90 GLU A CA 1
ATOM 630 C C . GLU A 1 90 ? 4.404 8.493 -8.287 1.00 93.00 90 GLU A C 1
ATOM 632 O O . GLU A 1 90 ? 4.712 8.273 -9.457 1.00 93.00 90 GLU A O 1
ATOM 637 N N . ALA A 1 91 ? 5.095 9.339 -7.515 1.00 93.12 91 ALA A N 1
ATOM 638 C CA . ALA A 1 91 ? 6.250 10.094 -7.997 1.00 93.12 91 ALA A CA 1
ATOM 639 C C . ALA A 1 91 ? 7.431 9.193 -8.392 1.00 93.12 91 ALA A C 1
ATOM 641 O O . ALA A 1 91 ? 8.188 9.532 -9.300 1.00 93.12 91 ALA A O 1
ATOM 642 N N . LEU A 1 92 ? 7.585 8.048 -7.721 1.00 93.81 92 LEU A N 1
ATOM 643 C CA . LEU A 1 92 ? 8.620 7.062 -8.019 1.00 93.81 92 LEU A CA 1
ATOM 644 C C . LEU A 1 92 ? 8.177 6.011 -9.042 1.00 93.81 92 LEU A C 1
ATOM 646 O O . LEU A 1 92 ? 8.966 5.113 -9.340 1.00 93.81 92 LEU A O 1
ATOM 650 N N . ASN A 1 93 ? 6.943 6.057 -9.555 1.00 90.25 93 ASN A N 1
ATOM 651 C CA . ASN A 1 93 ? 6.447 5.039 -10.473 1.00 90.25 93 ASN A CA 1
ATOM 652 C C . ASN A 1 93 ? 7.234 5.083 -11.799 1.00 90.25 93 ASN A C 1
ATOM 654 O O . ASN A 1 93 ? 7.145 6.069 -12.532 1.00 90.25 93 ASN A O 1
ATOM 658 N N . PRO A 1 94 ? 7.965 4.012 -12.158 1.00 89.50 94 PRO A N 1
ATOM 659 C CA . PRO A 1 94 ? 8.729 3.978 -13.401 1.00 89.50 94 PRO A CA 1
ATOM 660 C C . PRO A 1 94 ? 7.856 3.850 -14.658 1.00 89.50 94 PRO A C 1
ATOM 662 O O . PRO A 1 94 ? 8.351 4.030 -15.770 1.00 89.50 94 PRO A O 1
ATOM 665 N N . THR A 1 95 ? 6.578 3.489 -14.502 1.00 88.62 95 THR A N 1
ATOM 666 C CA . THR A 1 95 ? 5.667 3.221 -15.618 1.00 88.62 95 THR A CA 1
ATOM 667 C C . THR A 1 95 ? 4.843 4.475 -15.927 1.00 88.62 95 THR A C 1
ATOM 669 O O . THR A 1 95 ? 3.933 4.783 -15.156 1.00 88.62 95 THR A O 1
ATOM 672 N N . PRO A 1 96 ? 5.109 5.190 -17.039 1.00 82.69 96 PRO A N 1
ATOM 673 C CA . PRO A 1 96 ? 4.472 6.479 -17.335 1.00 82.69 96 PRO A CA 1
ATOM 674 C C . PRO A 1 96 ? 2.964 6.372 -17.605 1.00 82.69 96 PRO A C 1
ATOM 676 O O . PRO A 1 96 ? 2.210 7.271 -17.248 1.00 82.69 96 PRO A O 1
ATOM 679 N N . GLU A 1 97 ? 2.514 5.264 -18.198 1.00 88.81 97 GLU A N 1
ATOM 680 C CA . GLU A 1 97 ? 1.101 4.995 -18.494 1.00 88.81 97 GLU A CA 1
ATOM 681 C C . GLU A 1 97 ? 0.706 3.632 -17.899 1.00 88.81 97 GLU A C 1
ATOM 683 O O . GLU A 1 97 ? 0.598 2.635 -18.617 1.00 88.81 97 GLU A O 1
ATOM 688 N N . PRO A 1 98 ? 0.529 3.541 -16.566 1.00 86.88 98 PRO A N 1
ATOM 689 C CA . PRO A 1 98 ? 0.372 2.259 -15.877 1.00 86.88 98 PRO A CA 1
ATOM 690 C C . PRO A 1 98 ? -0.884 1.497 -16.313 1.00 86.88 98 PRO A C 1
ATOM 692 O O . PRO A 1 98 ? -0.881 0.271 -16.330 1.00 86.88 98 PRO A O 1
ATOM 695 N N . THR A 1 99 ? -1.936 2.203 -16.728 1.00 88.81 99 THR A N 1
ATOM 696 C CA . THR A 1 99 ? -3.201 1.611 -17.189 1.00 88.81 99 THR A CA 1
ATOM 697 C C . THR A 1 99 ? -3.122 0.979 -18.577 1.00 88.81 99 THR A C 1
ATOM 699 O O . THR A 1 99 ? -3.962 0.144 -18.894 1.00 88.81 99 THR A O 1
ATOM 702 N N . LEU A 1 100 ? -2.135 1.356 -19.396 1.00 90.12 100 LEU A N 1
ATOM 703 C CA . LEU A 1 100 ? -1.894 0.754 -20.712 1.00 90.12 100 LEU A CA 1
ATOM 704 C C . LEU A 1 100 ? -0.879 -0.392 -20.648 1.00 90.12 100 LEU A C 1
ATOM 706 O O . LEU A 1 100 ? -0.653 -1.080 -21.642 1.00 90.12 100 LEU A O 1
ATOM 710 N N . SER A 1 101 ? -0.254 -0.596 -19.486 1.00 88.81 101 SER A N 1
ATOM 711 C CA . SER A 1 101 ? 0.685 -1.689 -19.293 1.00 88.81 101 SER A CA 1
ATOM 712 C C . SER A 1 101 ? -0.059 -3.027 -19.324 1.00 88.81 101 SER A C 1
ATOM 714 O O . SER A 1 101 ? -1.015 -3.195 -18.564 1.00 88.81 101 SER A O 1
ATOM 716 N N . PRO A 1 102 ? 0.409 -4.027 -20.093 1.00 88.94 102 PRO A N 1
ATOM 717 C CA . PRO A 1 102 ? -0.147 -5.380 -20.023 1.00 88.94 102 PRO A CA 1
ATOM 718 C C . PRO A 1 102 ? 0.033 -6.009 -18.629 1.00 88.94 102 PRO A C 1
ATOM 720 O O . PRO A 1 102 ? -0.645 -6.970 -18.290 1.00 88.94 102 PRO A O 1
ATOM 723 N N . LEU A 1 103 ? 0.918 -5.451 -17.789 1.00 88.19 103 LEU A N 1
ATOM 724 C CA . LEU A 1 103 ? 1.085 -5.850 -16.387 1.00 88.19 103 LEU A CA 1
ATOM 725 C C . LEU A 1 103 ? -0.077 -5.401 -15.485 1.00 88.19 103 LEU A C 1
ATOM 727 O O . LEU A 1 103 ? -0.132 -5.803 -14.327 1.00 88.19 103 LEU A O 1
ATOM 731 N N . CYS A 1 104 ? -0.975 -4.547 -15.987 1.00 89.50 104 CYS A N 1
ATOM 732 C CA . CYS A 1 104 ? -2.147 -4.076 -15.254 1.00 89.50 104 CYS A CA 1
ATOM 733 C C . CYS A 1 104 ? -3.321 -5.084 -15.302 1.00 89.50 104 CYS A C 1
ATOM 735 O O . CYS A 1 104 ? -4.302 -4.964 -14.564 1.00 89.50 104 CYS A O 1
ATOM 737 N N . GLU A 1 105 ? -3.240 -6.094 -16.170 1.00 90.94 105 GLU A N 1
ATOM 738 C CA . GLU A 1 105 ? -4.261 -7.130 -16.306 1.00 90.94 105 GLU A CA 1
ATOM 739 C C . GLU A 1 105 ? -4.160 -8.174 -15.182 1.00 90.94 105 GLU A C 1
ATOM 741 O O . GLU A 1 105 ? -3.070 -8.610 -14.813 1.00 90.94 105 GLU A O 1
ATOM 746 N N . GLY A 1 106 ? -5.307 -8.621 -14.658 1.00 92.19 106 GLY A N 1
ATOM 747 C CA . GLY A 1 106 ? -5.368 -9.722 -13.695 1.00 92.19 106 GLY A CA 1
ATOM 748 C C . GLY A 1 106 ? -6.333 -9.497 -12.534 1.00 92.19 106 GLY A C 1
ATOM 749 O O . GLY A 1 106 ? -7.283 -8.715 -12.617 1.00 92.19 106 GLY A O 1
ATOM 750 N N . THR A 1 107 ? -6.091 -10.233 -11.449 1.00 94.00 107 THR A N 1
ATOM 751 C CA . THR A 1 107 ? -6.869 -10.148 -10.210 1.00 94.00 107 THR A CA 1
ATOM 752 C C . THR A 1 107 ? -6.232 -9.140 -9.267 1.00 94.00 107 THR A C 1
ATOM 754 O O . THR A 1 107 ? -5.061 -9.269 -8.916 1.00 94.00 107 THR A O 1
ATOM 757 N N . TRP A 1 108 ? -7.035 -8.186 -8.808 1.00 92.19 108 TRP A N 1
ATOM 758 C CA . TRP A 1 108 ? -6.618 -7.145 -7.879 1.00 92.19 108 TRP A CA 1
ATOM 759 C C . TRP A 1 108 ? -7.275 -7.337 -6.516 1.00 92.19 108 TRP A C 1
ATOM 761 O O . TRP A 1 108 ? -8.458 -7.669 -6.425 1.00 92.19 108 TRP A O 1
ATOM 771 N N . GLU A 1 109 ? -6.511 -7.094 -5.455 1.00 91.19 109 GLU A N 1
ATOM 772 C CA . GLU A 1 109 ? -7.009 -7.058 -4.083 1.00 91.19 109 GLU A CA 1
ATOM 773 C C . GLU A 1 109 ? -6.928 -5.628 -3.545 1.00 91.19 109 GLU A C 1
ATOM 775 O O . GLU A 1 109 ? -5.893 -4.967 -3.637 1.00 91.19 109 GLU A O 1
ATOM 780 N N . LEU A 1 110 ? -8.020 -5.149 -2.947 1.00 90.31 110 LEU A N 1
ATOM 781 C CA . LEU A 1 110 ? -8.030 -3.861 -2.265 1.00 90.31 110 LEU A CA 1
ATOM 782 C C . LEU A 1 110 ? -7.251 -3.954 -0.949 1.00 90.31 110 LEU A C 1
ATOM 784 O O . LEU A 1 110 ? -7.734 -4.535 0.020 1.00 90.31 110 LEU A O 1
ATOM 788 N N . VAL A 1 111 ? -6.077 -3.335 -0.893 1.00 91.62 111 VAL A N 1
ATOM 789 C CA . VAL A 1 111 ? -5.219 -3.306 0.303 1.00 91.62 111 VAL A CA 1
ATOM 790 C C . VAL A 1 111 ? -5.632 -2.210 1.288 1.00 91.62 111 VAL A C 1
ATOM 792 O O . VAL A 1 111 ? -5.660 -2.446 2.493 1.00 91.62 111 VAL A O 1
ATOM 795 N N . PHE A 1 112 ? -5.962 -1.019 0.789 1.00 93.44 112 PHE A N 1
ATOM 796 C CA . PHE A 1 112 ? -6.285 0.153 1.599 1.00 93.44 112 PHE A CA 1
ATOM 797 C C . PHE A 1 112 ? -7.304 1.041 0.879 1.00 93.44 112 PHE A C 1
ATOM 799 O O . PHE A 1 112 ? -7.222 1.204 -0.338 1.00 93.44 112 PHE A O 1
ATOM 806 N N . SER A 1 113 ? -8.233 1.644 1.620 1.00 91.88 113 SER A N 1
ATOM 807 C CA . SER A 1 113 ? -9.118 2.698 1.119 1.00 91.88 113 SER A CA 1
ATOM 808 C C . SER A 1 113 ? -9.285 3.800 2.161 1.00 91.88 113 SER A C 1
ATOM 810 O O . SER A 1 113 ? -9.518 3.516 3.329 1.00 91.88 113 SER A O 1
ATOM 812 N N . ASP A 1 114 ? -9.230 5.062 1.734 1.00 89.81 114 ASP A N 1
ATOM 813 C CA . ASP A 1 114 ? -9.585 6.218 2.569 1.00 89.81 114 ASP A CA 1
ATOM 814 C C . ASP A 1 114 ? -11.070 6.610 2.444 1.00 89.81 114 ASP A C 1
ATOM 816 O O . ASP A 1 114 ? -11.493 7.664 2.927 1.00 89.81 114 ASP A O 1
ATOM 820 N N . THR A 1 115 ? -11.875 5.758 1.799 1.00 84.25 115 THR A N 1
ATOM 821 C CA . THR A 1 115 ? -13.311 5.955 1.583 1.00 84.25 115 THR A CA 1
ATOM 822 C C . THR A 1 115 ? -14.123 4.829 2.217 1.00 84.25 115 THR A C 1
ATOM 824 O O . THR A 1 115 ? -13.675 3.690 2.318 1.00 84.25 115 THR A O 1
ATOM 827 N N . GLN A 1 116 ? -15.349 5.134 2.652 1.00 70.19 116 GLN A N 1
ATOM 828 C CA . GLN A 1 116 ? -16.230 4.122 3.235 1.00 70.19 116 GLN A CA 1
ATOM 829 C C . GLN A 1 116 ? -16.747 3.160 2.158 1.00 70.19 116 GLN A C 1
ATOM 831 O O . GLN A 1 116 ? -17.522 3.560 1.290 1.00 70.19 116 GLN A O 1
ATOM 836 N N . LEU A 1 117 ? -16.361 1.885 2.263 1.00 67.62 117 LEU A N 1
ATOM 837 C CA . LEU A 1 117 ? -16.701 0.830 1.299 1.00 67.62 117 LEU A CA 1
ATOM 838 C C . LEU A 1 117 ? -18.166 0.377 1.368 1.00 67.62 117 LEU A C 1
ATOM 840 O O . LEU A 1 117 ? -18.690 -0.169 0.400 1.00 67.62 117 LEU A O 1
ATOM 844 N N . PHE A 1 118 ? -18.851 0.645 2.482 1.00 67.00 118 PHE A N 1
ATOM 845 C CA . PHE A 1 118 ? -20.241 0.250 2.682 1.00 67.00 118 PHE A CA 1
ATOM 846 C C . PHE A 1 118 ? -21.065 1.435 3.167 1.00 67.00 118 PHE A C 1
ATOM 848 O O . PHE A 1 118 ? -21.236 1.667 4.361 1.00 67.00 118 PHE A O 1
ATOM 855 N N . ARG A 1 119 ? -21.635 2.177 2.220 1.00 65.38 119 ARG A N 1
ATOM 856 C CA . ARG A 1 119 ? -22.887 2.886 2.484 1.00 65.38 119 ARG A CA 1
ATOM 857 C C . ARG A 1 119 ? -24.019 1.971 2.062 1.00 65.38 119 ARG A C 1
ATOM 859 O O . ARG A 1 119 ? -24.563 2.111 0.972 1.00 65.38 119 ARG A O 1
ATOM 866 N N . SER A 1 120 ? -24.329 0.989 2.900 1.00 59.34 120 SER A N 1
ATOM 867 C CA . SER A 1 120 ? -25.593 0.273 2.768 1.00 59.34 120 SER A CA 1
ATOM 868 C C . SER A 1 120 ? -26.711 1.318 2.784 1.00 59.34 120 SER A C 1
ATOM 870 O O . SER A 1 120 ? -26.762 2.153 3.690 1.00 59.34 120 SER A O 1
ATOM 872 N N . SER A 1 121 ? -27.553 1.314 1.749 1.00 60.72 121 SER A N 1
ATOM 873 C CA . SER A 1 121 ? -28.824 2.043 1.754 1.00 60.72 121 SER A CA 1
ATOM 874 C C . SER A 1 121 ? -29.610 1.688 3.030 1.00 60.72 121 SER A C 1
ATOM 876 O O . SER A 1 121 ? -29.527 0.527 3.441 1.00 60.72 121 SER A O 1
ATOM 878 N N . PRO A 1 122 ? -30.344 2.642 3.641 1.00 60.72 122 PRO A N 1
ATOM 879 C CA . PRO A 1 122 ? -31.226 2.378 4.780 1.00 60.72 122 PRO A CA 1
ATOM 880 C C . PRO A 1 122 ? -32.243 1.269 4.504 1.00 60.72 122 PRO A C 1
ATOM 882 O O . PRO A 1 122 ? -32.647 1.131 3.323 1.00 60.72 122 PRO A O 1
#

InterPro domains:
  IPR006843 Plastid lipid-associated protein/fibrillin conserved domain [PF04755] (57-115)
  IPR039633 Plastid-lipid-associated protein [PTHR31906] (25-114)

Radius of gyration: 29.15 Å; chains: 1; bounding box: 82×43×61 Å

Foldseek 3Di:
DDDDDDDDDPDDDDDPDDDDDDDDDDPPDDDDDPPPPPDPPLPPVQDVVLVVVLVVLVVVLLVLLVVCVQQVNDDPVSVVVNVVSVVSNVVSDSDPCCVPDPVVDDDDDRSHDNDDPDPDDD

Sequence (122 aa):
MEDVSLTDKIAATTDSAKSFSDEPAVIDADAATVADVEKPGATSVGDSGDEERRAALITDLLALAAGSCRGEAASESDLKSARSLVAELEALNPTPEPTLSPLCEGTWELVFSDTQLFRSSP

pLDDT: mean 73.74, std 22.28, range [38.34, 97.88]

Secondary structure (DSSP, 8-state):
-----------------------------------------------HHHHHHHHHHHHHHHHHHHHTGGGTT--HHHHHHHHHHHHHHHHT-S-SSGGGSGGG-S-------SS-S-----

Organism: Emiliania huxleyi (NCBI:txid2903)